Protein AF-A0A0P9E1E8-F1 (afdb_monomer)

Foldseek 3Di:
DDQDPVPRDDADLDQAGPPPRDGDDDDPVSVCVVCVVVVVVVVVVVVVVVVVVVVVVVVVVVVVVVVVVVVVVVVVVD

Radius of gyration: 27.48 Å; Cα contacts (8 Å, |Δi|>4): 44; chains: 1; bounding box: 48×16×77 Å

pLDDT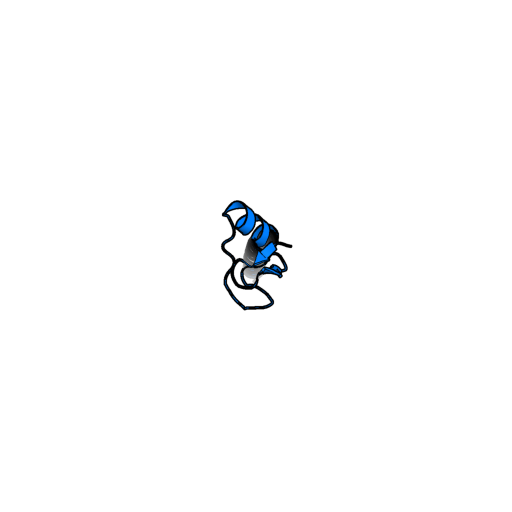: mean 84.36, std 8.37, range [54.28, 96.62]

Structure (mmCIF, N/CA/C/O backbone):
data_AF-A0A0P9E1E8-F1
#
_entry.id   AF-A0A0P9E1E8-F1
#
loop_
_atom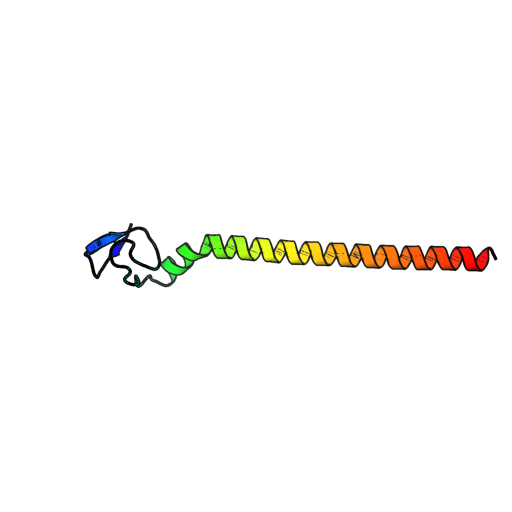_site.group_PDB
_atom_site.id
_atom_site.type_symbol
_atom_site.label_atom_id
_atom_site.label_alt_id
_atom_site.label_comp_id
_atom_site.label_asym_id
_atom_site.label_entity_id
_atom_site.label_seq_id
_atom_site.pdbx_PDB_ins_code
_atom_site.Cartn_x
_atom_site.Cartn_y
_atom_site.Cartn_z
_atom_site.occupancy
_atom_site.B_iso_or_equiv
_atom_site.auth_seq_id
_atom_site.auth_comp_id
_atom_site.auth_asym_id
_atom_site.auth_atom_id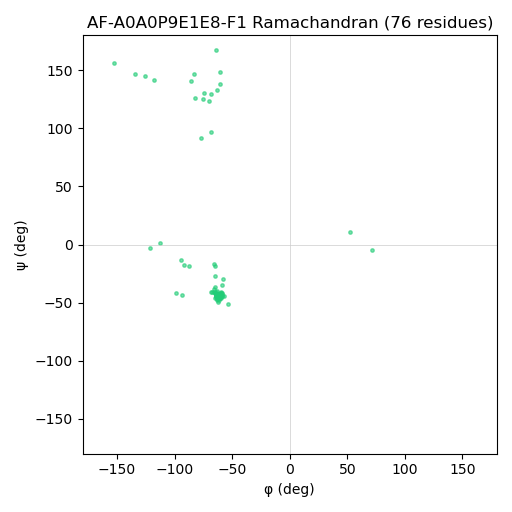
_atom_site.pdbx_PDB_model_n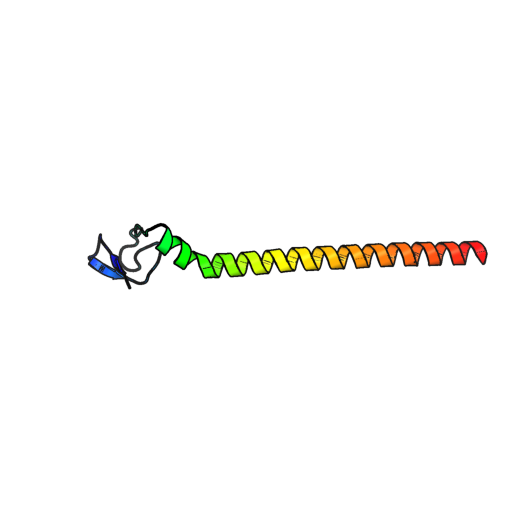um
ATOM 1 N N . MET A 1 1 ? -9.921 -2.645 23.581 1.00 69.62 1 MET A N 1
ATOM 2 C CA . MET A 1 1 ? -11.393 -2.630 23.412 1.00 69.62 1 MET A CA 1
ATOM 3 C C . MET A 1 1 ? -11.896 -1.337 24.023 1.00 69.62 1 MET A C 1
ATOM 5 O O . MET A 1 1 ? -11.312 -0.917 25.010 1.00 69.62 1 MET A O 1
ATOM 9 N N . VAL A 1 2 ? -12.902 -0.700 23.430 1.00 78.50 2 VAL A N 1
ATOM 10 C CA . VAL A 1 2 ? -13.469 0.573 23.905 1.00 78.50 2 VAL A CA 1
ATOM 11 C C . VAL A 1 2 ? -14.928 0.360 24.276 1.00 78.50 2 VAL A C 1
ATOM 13 O O . VAL A 1 2 ? -15.634 -0.404 23.615 1.00 78.50 2 VAL A O 1
ATOM 16 N N . GLU A 1 3 ? -15.372 1.000 25.352 1.00 81.88 3 GLU A N 1
ATOM 17 C CA . GLU A 1 3 ? -16.777 0.984 25.748 1.00 81.88 3 GLU A CA 1
ATOM 18 C C . GLU A 1 3 ? -17.598 1.885 24.829 1.00 81.88 3 GLU A C 1
ATOM 20 O O . GLU A 1 3 ? -17.249 3.034 24.559 1.00 81.88 3 GLU A O 1
ATOM 25 N N . CYS A 1 4 ? -18.708 1.354 24.318 1.00 83.31 4 CYS A N 1
ATOM 26 C CA . CYS A 1 4 ? -19.616 2.154 23.514 1.00 83.31 4 CYS A CA 1
ATOM 27 C C . CYS A 1 4 ? -20.427 3.100 24.418 1.00 83.31 4 CYS A C 1
ATOM 29 O O . CYS A 1 4 ? -21.149 2.608 25.283 1.00 83.31 4 CYS A O 1
ATOM 31 N N . PRO A 1 5 ? -20.433 4.424 24.176 1.00 83.12 5 PRO A N 1
ATOM 32 C CA . PRO A 1 5 ? -21.193 5.370 24.997 1.00 83.12 5 PRO A CA 1
ATOM 33 C C . PRO A 1 5 ? -22.714 5.182 24.885 1.00 83.12 5 PRO A C 1
ATOM 35 O O . PRO A 1 5 ? -23.457 5.676 25.722 1.00 83.12 5 PRO A O 1
ATOM 38 N N . HIS A 1 6 ? -23.187 4.473 23.854 1.00 87.31 6 HIS A N 1
ATOM 39 C CA . HIS A 1 6 ? -24.613 4.253 23.618 1.00 87.31 6 HIS A CA 1
ATOM 40 C C . HIS A 1 6 ? -25.134 2.948 24.228 1.00 87.31 6 HIS A C 1
ATOM 42 O O . HIS A 1 6 ? -26.231 2.915 24.771 1.00 87.31 6 HIS A O 1
ATOM 48 N N . CYS A 1 7 ? -24.397 1.843 24.087 1.00 88.62 7 CYS A N 1
ATOM 49 C CA . CYS A 1 7 ? -24.860 0.529 24.547 1.00 88.62 7 CYS A CA 1
ATOM 50 C C . CYS A 1 7 ? -24.062 -0.037 25.721 1.00 88.62 7 CYS A C 1
ATOM 52 O O . CYS A 1 7 ? -24.330 -1.173 26.098 1.00 88.62 7 CYS A O 1
ATOM 54 N N . THR A 1 8 ? -23.068 0.713 26.221 1.00 86.19 8 THR A N 1
ATOM 55 C CA . THR A 1 8 ? -22.167 0.383 27.347 1.00 86.19 8 THR A CA 1
ATOM 56 C C . THR A 1 8 ? -21.455 -0.967 27.243 1.00 86.19 8 THR A C 1
ATOM 58 O O . THR A 1 8 ? -20.797 -1.413 28.177 1.00 86.19 8 THR A O 1
ATOM 61 N N . LYS A 1 9 ? -21.526 -1.620 26.078 1.00 86.81 9 LYS A N 1
ATOM 62 C CA . LYS A 1 9 ? -20.858 -2.891 25.817 1.00 86.81 9 LYS A CA 1
ATOM 63 C C . LYS A 1 9 ? -19.417 -2.661 25.361 1.00 86.81 9 LYS A C 1
ATOM 65 O O . LYS A 1 9 ? -19.176 -1.776 24.524 1.00 86.81 9 LYS A O 1
ATOM 70 N N . PRO A 1 10 ? -18.471 -3.505 25.810 1.00 84.25 10 PRO A N 1
ATOM 71 C CA . PRO A 1 10 ? -17.118 -3.504 25.284 1.00 84.25 10 PRO A CA 1
ATOM 72 C C . PRO A 1 10 ? -17.148 -3.875 23.800 1.00 84.25 10 PRO A C 1
ATOM 74 O O . PRO A 1 10 ? -17.824 -4.812 23.366 1.00 84.25 10 PRO A O 1
ATOM 77 N N . THR A 1 11 ? -16.432 -3.088 23.011 1.00 84.38 11 THR A N 1
ATOM 78 C CA . THR A 1 11 ? -16.451 -3.134 21.553 1.00 84.38 11 THR A CA 1
ATOM 79 C C . THR A 1 11 ? -15.025 -3.087 21.015 1.00 84.38 11 THR A C 1
ATOM 81 O O . THR A 1 11 ? -14.124 -2.485 21.609 1.00 84.38 11 THR A O 1
ATOM 84 N N . ALA A 1 12 ? -14.788 -3.772 19.897 1.00 79.94 12 ALA A N 1
ATOM 85 C CA . ALA A 1 12 ? -13.509 -3.692 19.201 1.00 79.94 12 ALA A CA 1
ATOM 86 C C . ALA A 1 12 ? -13.239 -2.249 18.754 1.00 79.94 12 ALA A C 1
ATOM 88 O O . ALA A 1 12 ? -14.162 -1.504 18.451 1.00 79.94 12 ALA A O 1
ATOM 89 N N . PHE A 1 13 ? -11.972 -1.851 18.703 1.00 74.69 13 PHE A N 1
ATOM 90 C CA . PHE A 1 13 ? -11.612 -0.502 18.287 1.00 74.69 13 PHE A CA 1
ATOM 91 C C . PHE A 1 13 ? -11.909 -0.321 16.795 1.00 74.69 13 PHE A C 1
ATOM 93 O O . PHE A 1 13 ? -11.169 -0.808 15.944 1.00 74.69 13 PHE A O 1
ATOM 100 N N . GLN A 1 14 ? -13.067 0.261 16.485 1.00 76.38 14 GLN A N 1
ATOM 101 C CA . GLN A 1 14 ? -13.626 0.372 15.142 1.00 76.38 14 GLN A CA 1
ATOM 102 C C . GLN A 1 14 ? -14.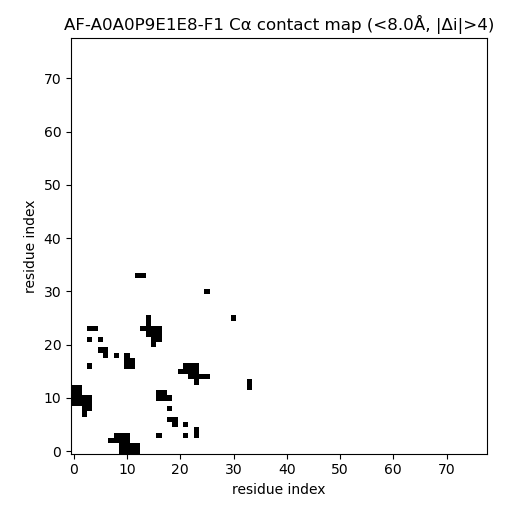528 1.602 15.055 1.00 76.38 14 GLN A C 1
ATOM 104 O O . GLN A 1 14 ? -15.127 2.027 16.036 1.00 76.38 14 GLN A O 1
ATOM 109 N N . ARG A 1 15 ? -14.710 2.128 13.838 1.00 79.88 15 ARG A N 1
ATOM 110 C CA . ARG A 1 15 ? -15.541 3.317 13.585 1.00 79.88 15 ARG A CA 1
ATOM 111 C C . ARG A 1 15 ? -16.995 3.164 14.052 1.00 79.88 15 ARG A C 1
ATOM 113 O O . ARG A 1 15 ? -17.634 4.164 14.369 1.00 79.88 15 ARG A O 1
ATOM 120 N N . GLN A 1 16 ? -17.527 1.946 14.045 1.00 84.88 16 GLN A N 1
ATOM 121 C CA . GLN A 1 16 ? -18.892 1.640 14.460 1.00 84.88 16 GLN A CA 1
ATOM 122 C C . GLN A 1 16 ? -18.883 0.561 15.529 1.00 84.88 16 GLN A C 1
ATOM 124 O O . GLN A 1 16 ? -18.073 -0.366 15.492 1.00 84.88 16 GLN A O 1
ATOM 129 N N . CYS A 1 17 ? -19.820 0.670 16.463 1.00 85.44 17 CYS A N 1
ATOM 130 C CA . CYS A 1 17 ? -20.013 -0.354 17.464 1.00 85.44 17 CYS A CA 1
ATOM 131 C C . CYS A 1 17 ? -20.559 -1.643 16.846 1.00 85.44 17 CYS A C 1
ATOM 133 O O . CYS A 1 17 ? -21.589 -1.628 16.177 1.00 85.44 17 CYS A O 1
ATOM 135 N N . SER A 1 18 ? -19.915 -2.773 17.141 1.00 86.25 18 SER A N 1
ATOM 136 C CA . SER A 1 18 ? -20.331 -4.102 16.678 1.00 86.25 18 SER A CA 1
ATOM 137 C C . SER A 1 18 ? -21.680 -4.559 17.241 1.00 86.25 18 SER A C 1
ATOM 139 O O . SER A 1 18 ? -22.279 -5.481 16.702 1.00 86.25 18 SER A O 1
ATOM 141 N N . HIS A 1 19 ? -22.152 -3.937 18.327 1.00 87.50 19 HIS A N 1
ATOM 142 C CA . HIS A 1 19 ? -23.398 -4.318 19.000 1.00 87.50 19 HIS A CA 1
ATOM 143 C C . HIS A 1 19 ? -24.589 -3.449 18.606 1.00 87.50 19 HIS A C 1
ATOM 145 O O . HIS A 1 19 ? -25.687 -3.969 18.448 1.00 87.50 19 HIS A O 1
ATOM 151 N N . CYS A 1 20 ? -24.397 -2.132 18.492 1.00 87.31 20 CYS A N 1
ATOM 152 C CA . CYS A 1 20 ? -25.494 -1.185 18.259 1.00 87.31 20 CYS A CA 1
ATOM 153 C C . CYS A 1 20 ? -25.338 -0.346 16.985 1.00 87.31 20 CYS A C 1
ATOM 155 O O . CYS A 1 20 ? -26.207 0.464 16.683 1.00 87.31 20 CYS A O 1
ATOM 157 N N . GLY A 1 21 ? -24.232 -0.492 16.247 1.00 82.62 21 GLY A N 1
ATOM 158 C CA . GLY A 1 21 ? -23.975 0.242 15.003 1.00 82.62 21 GLY A CA 1
ATOM 159 C C . GLY A 1 21 ? -23.675 1.734 15.180 1.00 82.62 21 GLY A C 1
ATOM 160 O O . GLY A 1 21 ? -23.334 2.407 14.207 1.00 82.62 21 GLY A O 1
ATOM 161 N N . THR A 1 22 ? -23.757 2.269 16.403 1.00 86.19 22 THR A N 1
ATOM 162 C CA . THR A 1 22 ? -23.459 3.676 16.692 1.00 86.19 22 THR A CA 1
ATOM 163 C C . THR A 1 22 ? -22.015 4.007 16.335 1.00 86.19 22 THR A C 1
ATOM 165 O O . THR A 1 22 ? -21.096 3.233 16.611 1.00 86.19 22 THR A O 1
ATOM 168 N N . ILE A 1 23 ? -21.813 5.177 15.732 1.00 83.44 23 ILE A N 1
ATOM 169 C CA . ILE A 1 23 ? -20.487 5.676 15.376 1.00 83.44 23 ILE A CA 1
ATOM 170 C C . ILE A 1 23 ? -19.740 6.053 16.657 1.00 83.44 23 ILE A C 1
ATOM 172 O O . ILE A 1 23 ? -20.214 6.880 17.436 1.00 83.44 23 ILE A O 1
ATOM 176 N N . LEU A 1 24 ? -18.564 5.460 16.856 1.00 81.38 24 LEU A N 1
ATOM 177 C CA . LEU A 1 24 ? -17.689 5.795 17.972 1.00 81.38 24 LEU A CA 1
ATOM 178 C C . LEU A 1 24 ? -16.875 7.048 17.623 1.00 81.38 24 LEU A C 1
ATOM 180 O O . LEU A 1 24 ? -16.221 7.134 16.577 1.00 81.38 24 LEU A O 1
ATOM 184 N N . GLN A 1 25 ? -16.953 8.050 18.497 1.00 76.00 25 GLN A N 1
ATOM 185 C CA . GLN A 1 25 ? -16.168 9.278 18.407 1.00 76.00 25 GLN A CA 1
ATOM 186 C C . GLN A 1 25 ? -14.742 8.989 18.891 1.00 76.00 25 GLN A C 1
ATOM 188 O O . GLN A 1 25 ? -14.456 9.080 20.077 1.00 76.00 25 GLN A O 1
ATOM 193 N N . HIS A 1 26 ? -13.863 8.620 17.963 1.00 74.81 26 HIS A N 1
ATOM 194 C CA . HIS A 1 26 ? -12.430 8.469 18.228 1.00 74.81 26 HIS A CA 1
ATOM 195 C C . HIS A 1 26 ? -11.694 9.809 18.153 1.00 74.81 26 HIS A C 1
ATOM 197 O O . HIS A 1 26 ? -12.032 10.658 17.305 1.00 74.81 26 HIS A O 1
ATOM 203 N N . THR A 1 27 ? -10.659 9.972 18.982 1.00 78.06 27 THR A N 1
ATOM 204 C CA . THR A 1 27 ? -9.737 11.114 18.876 1.00 78.06 27 THR A CA 1
ATOM 205 C C . THR A 1 27 ? -8.969 11.066 17.549 1.00 78.06 27 THR A C 1
ATOM 207 O O . THR A 1 27 ? -9.022 10.091 16.793 1.00 78.06 27 THR A O 1
ATOM 210 N N . VAL A 1 28 ? -8.287 12.159 17.202 1.00 72.81 28 VAL A N 1
ATOM 211 C CA . VAL A 1 28 ? -7.511 12.226 15.953 1.00 72.81 28 VAL A CA 1
ATOM 212 C C . VAL A 1 28 ? -6.374 11.200 15.959 1.00 72.81 28 VAL A C 1
ATOM 214 O O . VAL A 1 28 ? -6.157 10.545 14.943 1.00 72.81 28 VAL A O 1
ATOM 217 N N . GLU A 1 29 ? -5.711 11.019 17.100 1.00 72.50 29 GLU A N 1
ATOM 218 C CA . GLU A 1 29 ? -4.620 10.054 17.296 1.00 72.50 29 GLU A CA 1
ATOM 219 C C . GLU A 1 29 ? -5.109 8.618 17.085 1.00 72.50 29 GLU A C 1
ATOM 221 O O . GLU A 1 29 ? -4.574 7.884 16.259 1.00 72.50 29 GLU A O 1
ATOM 226 N N . GLU A 1 30 ? -6.221 8.272 17.728 1.00 71.44 30 GLU A N 1
ATOM 227 C CA . GLU A 1 30 ? -6.890 6.978 17.616 1.00 71.44 30 GLU A CA 1
ATOM 228 C C . GLU A 1 30 ? -7.345 6.654 16.183 1.00 71.44 30 GLU A C 1
ATOM 230 O O . GLU A 1 30 ? -7.201 5.533 15.688 1.00 71.44 30 GLU A O 1
ATOM 235 N N . LYS A 1 31 ? -7.873 7.655 15.467 1.00 73.12 31 LYS A N 1
ATOM 236 C CA . LYS A 1 31 ? -8.220 7.525 14.042 1.00 73.12 31 LYS A CA 1
ATOM 237 C C . LYS A 1 31 ? -6.988 7.304 13.176 1.00 73.12 31 LYS A C 1
ATOM 239 O O . LYS A 1 31 ? -7.073 6.580 12.184 1.00 73.12 31 LYS A O 1
ATOM 244 N N . PHE A 1 32 ? -5.871 7.940 13.514 1.00 73.38 32 PHE A N 1
ATOM 245 C CA . PHE A 1 32 ? -4.619 7.776 12.786 1.00 73.38 32 PHE A CA 1
ATOM 246 C C . PHE A 1 32 ? -4.054 6.373 12.984 1.00 73.38 32 PHE A C 1
ATOM 248 O O . PHE A 1 32 ? -3.627 5.747 12.018 1.00 73.38 32 PHE A O 1
ATOM 255 N N . GLU A 1 33 ? -4.132 5.848 14.203 1.00 76.75 33 GLU A N 1
ATOM 256 C CA . GLU A 1 33 ? -3.704 4.493 14.538 1.00 76.75 33 GLU A CA 1
ATOM 257 C C . GLU A 1 33 ? -4.532 3.443 13.781 1.00 76.75 33 GLU A C 1
ATOM 259 O O . GLU A 1 33 ? -3.964 2.574 13.119 1.00 76.75 33 GLU A O 1
ATOM 264 N N . LEU A 1 34 ? -5.860 3.614 13.726 1.00 73.62 34 LEU A N 1
ATOM 265 C CA . LEU A 1 34 ? -6.770 2.784 12.920 1.00 73.62 34 LEU A CA 1
ATOM 266 C C . LEU A 1 34 ? -6.453 2.792 11.419 1.00 73.62 34 LEU A C 1
ATOM 268 O O . LEU A 1 34 ? -6.672 1.800 10.722 1.00 73.62 34 LEU A O 1
ATOM 272 N N . LEU A 1 35 ? -5.989 3.927 10.898 1.00 79.44 35 LEU A N 1
ATOM 273 C CA . LEU A 1 35 ? -5.719 4.105 9.473 1.00 79.44 35 LEU A CA 1
ATOM 274 C C . LEU A 1 35 ? -4.261 3.837 9.105 1.00 79.44 35 LEU A C 1
ATOM 276 O O . LEU A 1 35 ? -3.974 3.684 7.921 1.00 79.44 35 LEU A O 1
ATOM 280 N N . SER A 1 36 ? -3.357 3.751 10.079 1.00 82.62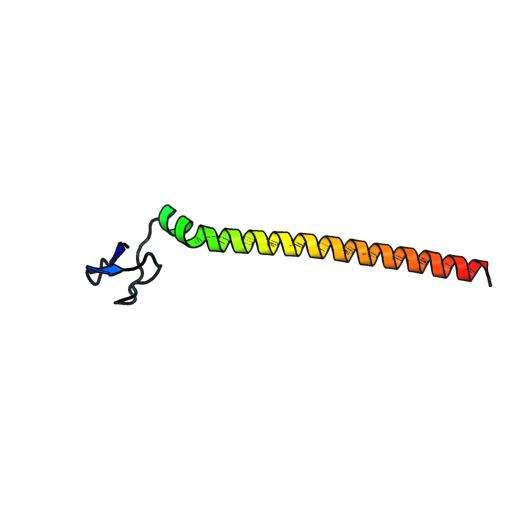 36 SER A N 1
ATOM 281 C CA . SER A 1 36 ? -1.908 3.678 9.876 1.00 82.62 36 SER A CA 1
ATOM 282 C C . SER A 1 36 ? -1.511 2.544 8.928 1.00 82.62 36 SER A C 1
ATOM 284 O O . SER A 1 36 ? -0.877 2.790 7.901 1.00 82.62 36 SER A O 1
ATOM 286 N N . GLU A 1 37 ? -1.986 1.322 9.182 1.00 81.06 37 GLU A N 1
ATOM 287 C CA . GLU A 1 37 ? -1.719 0.169 8.320 1.00 81.06 37 GLU A CA 1
ATOM 288 C C . GLU A 1 37 ? -2.310 0.325 6.914 1.00 81.06 37 GLU A C 1
ATOM 290 O O . GLU A 1 37 ? -1.698 -0.073 5.916 1.00 81.06 37 GLU A O 1
ATOM 295 N N . ALA A 1 38 ? -3.526 0.867 6.817 1.00 80.69 38 ALA A N 1
ATOM 296 C CA . ALA A 1 38 ? -4.208 1.059 5.542 1.00 80.69 38 ALA A CA 1
ATOM 297 C C . ALA A 1 38 ? -3.489 2.119 4.695 1.00 80.69 38 ALA A C 1
ATOM 299 O O . ALA A 1 38 ? -3.286 1.924 3.492 1.00 80.69 38 ALA A O 1
ATOM 300 N N . VAL A 1 39 ? -3.044 3.202 5.334 1.00 83.31 39 VAL A N 1
ATOM 301 C CA . VAL A 1 39 ? -2.243 4.272 4.737 1.00 83.31 39 VAL A CA 1
ATOM 302 C C . VAL A 1 39 ? -0.885 3.731 4.302 1.00 83.31 39 VAL A C 1
ATOM 304 O O . VAL A 1 39 ? -0.485 3.952 3.161 1.00 83.31 39 VAL A O 1
ATOM 307 N N . GLU A 1 40 ? -0.199 2.948 5.135 1.00 86.38 40 GLU A N 1
ATOM 308 C CA . GLU A 1 40 ? 1.099 2.366 4.785 1.00 86.38 40 GLU A CA 1
ATOM 309 C C . GLU A 1 40 ? 0.990 1.414 3.580 1.00 86.38 40 GLU A C 1
ATOM 311 O O . GLU A 1 40 ? 1.782 1.490 2.630 1.00 86.38 40 GLU A O 1
ATOM 316 N N . LYS A 1 41 ? -0.039 0.555 3.560 1.00 85.31 41 LYS A N 1
ATOM 317 C CA . LYS A 1 41 ? -0.346 -0.321 2.417 1.00 85.31 41 LYS A CA 1
ATOM 318 C C . LYS A 1 41 ? -0.656 0.493 1.157 1.00 85.31 41 LYS A C 1
ATOM 320 O O . LYS A 1 41 ? -0.166 0.151 0.074 1.00 85.31 41 LYS A O 1
ATOM 325 N N . ALA A 1 42 ? -1.424 1.578 1.273 1.00 86.25 42 ALA A N 1
ATOM 326 C CA . ALA A 1 42 ? -1.734 2.468 0.156 1.00 86.25 42 ALA A CA 1
ATOM 327 C C . ALA A 1 42 ? -0.470 3.148 -0.400 1.00 86.25 42 ALA A C 1
ATOM 329 O O . ALA A 1 42 ? -0.220 3.077 -1.608 1.00 86.25 42 ALA A O 1
ATOM 330 N N . LEU A 1 43 ? 0.380 3.703 0.469 1.00 86.88 43 LEU A N 1
ATOM 331 C CA . LEU A 1 43 ? 1.646 4.342 0.099 1.00 86.88 43 LEU A CA 1
ATOM 332 C C . LEU A 1 43 ? 2.599 3.363 -0.601 1.00 86.88 43 LEU A C 1
ATOM 334 O O . LEU A 1 43 ? 3.155 3.678 -1.659 1.00 86.88 43 LEU A O 1
ATOM 338 N N . LYS A 1 44 ? 2.741 2.137 -0.078 1.00 89.25 44 LYS A N 1
ATOM 339 C CA . LYS A 1 44 ? 3.531 1.071 -0.720 1.00 89.25 44 LYS A CA 1
ATOM 340 C C . LYS A 1 44 ? 3.008 0.750 -2.122 1.00 89.25 44 LYS A C 1
ATOM 342 O O . LYS A 1 44 ? 3.797 0.651 -3.070 1.00 89.25 44 LYS A O 1
ATOM 347 N N . LYS A 1 45 ? 1.686 0.636 -2.285 1.00 89.06 4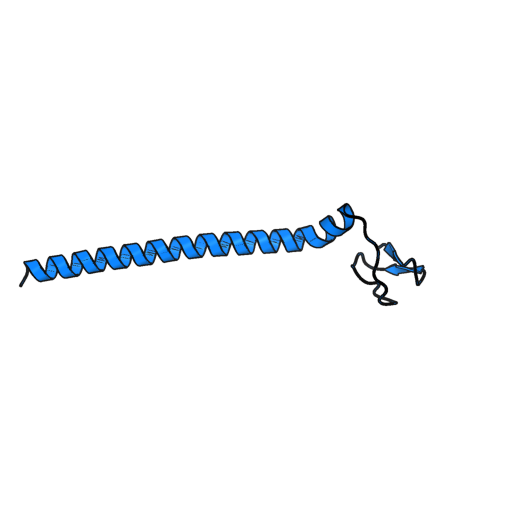5 LYS A N 1
ATOM 348 C CA . LYS A 1 45 ? 1.041 0.353 -3.578 1.00 89.06 45 LYS A CA 1
ATOM 349 C C . LYS A 1 45 ? 1.272 1.477 -4.588 1.00 89.06 45 LYS A C 1
ATOM 351 O O . LYS A 1 45 ? 1.588 1.201 -5.748 1.00 89.06 45 LYS A O 1
ATOM 356 N N . GLU A 1 46 ? 1.168 2.736 -4.171 1.00 85.19 46 GLU A N 1
ATOM 357 C CA . GLU A 1 46 ? 1.480 3.876 -5.037 1.00 85.19 46 GLU A CA 1
ATOM 358 C C . GLU A 1 46 ? 2.955 3.915 -5.445 1.00 85.19 46 GLU A C 1
ATOM 360 O O . GLU A 1 46 ? 3.269 4.082 -6.629 1.00 85.19 46 GLU A O 1
ATOM 365 N N . GLY A 1 47 ? 3.864 3.683 -4.494 1.00 86.56 47 GLY A N 1
ATOM 366 C CA . GLY A 1 47 ? 5.298 3.608 -4.759 1.00 86.56 47 GLY A CA 1
ATOM 367 C C . GLY A 1 47 ? 5.641 2.536 -5.797 1.00 86.56 47 GLY A C 1
ATOM 368 O O . GLY A 1 47 ? 6.392 2.792 -6.744 1.00 86.56 47 GLY A O 1
ATOM 369 N N . GLN A 1 48 ? 5.040 1.347 -5.688 1.00 89.56 48 GLN A N 1
ATOM 370 C CA . GLN A 1 48 ? 5.220 0.270 -6.666 1.00 89.56 48 GLN A CA 1
ATOM 371 C C . GLN A 1 48 ? 4.655 0.624 -8.049 1.00 89.56 48 GLN A C 1
ATOM 373 O O . GLN A 1 48 ? 5.324 0.382 -9.059 1.00 89.56 48 GLN A O 1
ATOM 378 N N . LYS A 1 49 ? 3.473 1.255 -8.122 1.00 88.69 49 LYS A N 1
ATOM 379 C CA . LYS A 1 49 ? 2.895 1.727 -9.394 1.00 88.69 49 LYS A CA 1
ATOM 380 C C . LYS A 1 49 ? 3.824 2.715 -10.102 1.00 88.69 49 LYS A C 1
ATOM 382 O O . LYS A 1 49 ? 4.065 2.572 -11.304 1.00 88.69 49 LYS A O 1
ATOM 387 N N . ARG A 1 50 ? 4.397 3.677 -9.366 1.00 85.50 50 ARG A N 1
ATOM 388 C CA . ARG A 1 50 ? 5.359 4.651 -9.915 1.00 85.50 50 ARG A CA 1
ATOM 389 C C . ARG A 1 50 ? 6.620 3.961 -10.446 1.00 85.50 50 ARG A C 1
ATOM 391 O O . ARG A 1 50 ? 7.030 4.234 -11.576 1.00 85.50 50 ARG A O 1
ATOM 398 N N . LYS A 1 51 ? 7.189 3.013 -9.689 1.00 87.38 51 LYS A N 1
ATOM 399 C CA . LYS A 1 51 ? 8.359 2.219 -10.118 1.00 87.38 51 LYS A CA 1
ATOM 400 C C . LYS A 1 51 ? 8.072 1.413 -11.391 1.00 87.38 51 LYS A C 1
ATOM 402 O O . LYS A 1 51 ? 8.866 1.464 -12.331 1.00 87.38 51 LYS A O 1
ATOM 407 N N . LYS A 1 52 ? 6.923 0.730 -11.465 1.00 89.25 52 LYS A N 1
ATOM 408 C CA . LYS A 1 52 ? 6.504 -0.039 -12.652 1.00 89.25 52 LYS A CA 1
ATOM 409 C C . LYS A 1 52 ? 6.335 0.863 -13.877 1.00 89.25 52 LYS A C 1
ATOM 411 O O . LYS A 1 52 ? 6.865 0.546 -14.938 1.00 89.25 52 LYS A O 1
ATOM 416 N N . LYS A 1 53 ? 5.684 2.022 -13.721 1.00 91.06 53 LYS A N 1
ATOM 417 C CA . LYS A 1 53 ? 5.505 3.007 -14.802 1.00 91.06 53 LYS A CA 1
ATOM 418 C C . LYS A 1 53 ? 6.845 3.504 -15.354 1.00 91.06 53 LYS A C 1
ATOM 420 O O . LYS A 1 53 ? 6.997 3.600 -16.569 1.00 91.06 53 LYS A O 1
ATOM 425 N N . ARG A 1 54 ? 7.830 3.775 -14.486 1.00 90.25 54 ARG A N 1
ATOM 426 C CA . ARG A 1 54 ? 9.181 4.188 -14.910 1.00 90.25 54 ARG A CA 1
ATOM 427 C C . ARG A 1 54 ? 9.898 3.086 -15.695 1.00 90.25 54 ARG A C 1
ATOM 429 O O . ARG A 1 54 ? 10.464 3.381 -16.740 1.00 90.25 54 ARG A O 1
ATOM 436 N N . ARG A 1 55 ? 9.831 1.829 -15.236 1.00 91.62 55 ARG A N 1
ATOM 437 C CA . ARG A 1 55 ? 10.429 0.686 -15.954 1.00 91.62 55 ARG A CA 1
ATOM 438 C C . ARG A 1 55 ? 9.818 0.494 -17.341 1.00 91.62 55 ARG A C 1
ATOM 440 O O . ARG A 1 55 ? 10.559 0.365 -18.304 1.00 91.62 55 ARG A O 1
ATOM 447 N N . ILE A 1 56 ? 8.489 0.545 -17.454 1.00 93.44 56 ILE A N 1
ATOM 448 C CA . ILE A 1 56 ? 7.800 0.404 -18.747 1.00 93.44 56 ILE A CA 1
ATOM 449 C C . ILE A 1 56 ? 8.225 1.512 -19.717 1.00 93.44 56 ILE A C 1
ATOM 451 O O . ILE A 1 56 ? 8.539 1.220 -20.865 1.00 93.44 56 ILE A O 1
ATOM 455 N N . LYS A 1 57 ? 8.309 2.768 -19.256 1.00 93.75 57 LYS A N 1
ATOM 456 C CA . LYS A 1 57 ? 8.791 3.875 -20.099 1.00 93.75 57 LYS A CA 1
ATOM 457 C C . LYS A 1 57 ? 10.208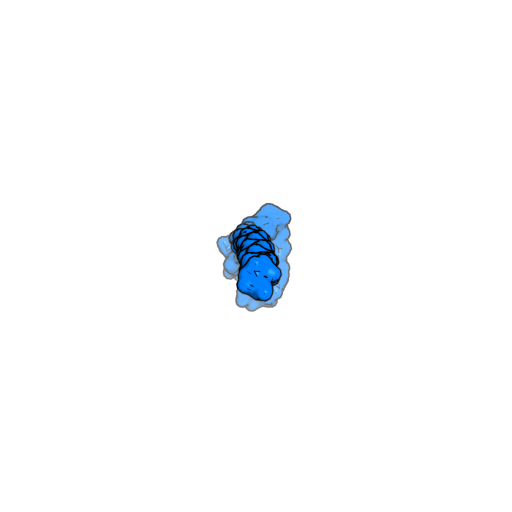 3.639 -20.629 1.00 93.75 57 LYS A C 1
ATOM 459 O O . LYS A 1 57 ? 10.453 3.906 -21.799 1.00 93.75 57 LYS A O 1
ATOM 464 N N . LEU A 1 58 ? 11.116 3.134 -19.791 1.00 94.38 58 LEU A N 1
ATOM 465 C CA . LEU A 1 58 ? 12.487 2.819 -20.210 1.00 94.38 58 LEU A CA 1
ATOM 466 C C . LEU A 1 58 ? 12.529 1.683 -21.237 1.00 94.38 58 LEU A C 1
ATOM 468 O O . LEU A 1 58 ? 13.267 1.783 -22.209 1.00 94.38 58 LEU A O 1
ATOM 472 N N . LEU A 1 59 ? 11.714 0.639 -21.055 1.00 94.75 59 LEU A N 1
ATOM 473 C CA . LEU A 1 59 ? 11.625 -0.463 -22.016 1.00 94.75 59 LEU A CA 1
ATOM 474 C C . LEU A 1 59 ? 11.100 0.010 -23.373 1.00 94.75 59 LEU A C 1
ATOM 476 O O . LEU A 1 59 ? 11.684 -0.323 -24.396 1.00 94.75 59 LEU A O 1
ATOM 480 N N . ILE A 1 60 ? 10.047 0.832 -23.386 1.00 96.19 60 ILE A N 1
ATOM 481 C CA . ILE A 1 60 ? 9.517 1.411 -24.628 1.00 96.19 60 ILE A CA 1
ATOM 482 C C . ILE A 1 60 ? 10.593 2.254 -25.320 1.00 96.19 60 ILE A C 1
ATOM 484 O O . ILE A 1 60 ? 10.816 2.087 -26.513 1.00 96.19 60 ILE A O 1
ATOM 488 N N . ALA A 1 61 ? 11.299 3.114 -24.578 1.00 95.94 61 ALA A N 1
ATOM 489 C CA . ALA A 1 61 ? 12.379 3.924 -25.139 1.00 95.94 61 ALA A CA 1
ATOM 490 C C . ALA A 1 61 ? 13.497 3.059 -25.749 1.00 95.94 61 ALA A C 1
ATOM 492 O O . ALA A 1 61 ? 13.943 3.335 -26.859 1.00 95.94 61 ALA A O 1
ATOM 493 N N . ALA A 1 62 ? 13.903 1.983 -25.069 1.00 96.38 62 ALA A N 1
ATOM 494 C CA . ALA A 1 62 ? 14.902 1.051 -25.586 1.00 96.38 62 ALA A CA 1
ATOM 495 C C . ALA A 1 62 ? 14.439 0.357 -26.878 1.00 96.38 62 ALA A C 1
ATOM 497 O O . ALA A 1 62 ? 15.208 0.270 -27.831 1.00 96.38 62 ALA A O 1
ATOM 498 N N . VAL A 1 63 ? 13.177 -0.084 -26.942 1.00 96.62 63 VAL A N 1
ATOM 499 C CA . VAL A 1 63 ? 12.601 -0.700 -28.150 1.00 96.62 63 VAL A CA 1
ATOM 500 C C . VAL A 1 63 ? 12.577 0.287 -29.316 1.00 96.62 63 VAL A C 1
ATOM 502 O O . VAL A 1 63 ? 12.959 -0.078 -30.423 1.00 96.62 63 VAL A O 1
ATOM 505 N N . VAL A 1 64 ? 12.189 1.543 -29.078 1.00 96.56 64 VAL A N 1
ATOM 506 C CA . VAL A 1 64 ? 12.185 2.585 -30.118 1.00 96.56 64 VAL A CA 1
ATOM 507 C C . VAL A 1 64 ? 13.595 2.827 -30.663 1.00 96.56 64 VAL A C 1
ATOM 509 O O . VAL A 1 64 ? 13.769 2.901 -31.877 1.00 96.56 64 VAL A O 1
ATOM 512 N N . ILE A 1 65 ? 14.608 2.890 -29.792 1.00 96.00 65 ILE A N 1
ATOM 513 C CA . ILE A 1 65 ? 16.010 3.045 -30.209 1.00 96.00 65 ILE A CA 1
ATOM 514 C C . ILE A 1 65 ? 16.465 1.841 -31.041 1.00 96.00 65 ILE A C 1
ATOM 516 O O . ILE A 1 65 ? 17.038 2.025 -32.112 1.00 96.00 65 ILE A O 1
ATOM 520 N N . LEU A 1 66 ? 16.183 0.615 -30.591 1.00 95.94 66 LEU A N 1
ATOM 521 C CA . LEU A 1 66 ? 16.547 -0.601 -31.325 1.00 95.94 66 LEU A CA 1
ATOM 522 C C . LEU A 1 66 ? 15.894 -0.659 -32.710 1.00 95.94 66 LEU A C 1
ATOM 524 O O . LEU A 1 66 ? 16.562 -1.006 -33.681 1.00 95.94 66 LEU A O 1
ATOM 528 N N . LEU A 1 67 ? 14.618 -0.279 -32.817 1.00 95.06 67 LEU A N 1
ATOM 529 C CA . LEU A 1 67 ? 13.915 -0.204 -34.099 1.00 95.06 67 LEU A CA 1
ATOM 530 C C . LEU A 1 67 ? 14.536 0.846 -35.025 1.00 95.06 67 LEU A C 1
ATOM 532 O O . LEU A 1 67 ? 14.746 0.559 -36.200 1.00 95.06 67 LEU A O 1
ATOM 536 N N . ALA A 1 68 ? 14.879 2.028 -34.509 1.00 93.94 68 ALA A N 1
ATOM 537 C CA . ALA A 1 68 ? 15.536 3.068 -35.298 1.00 93.94 68 ALA A CA 1
ATOM 538 C C . ALA A 1 68 ? 16.905 2.610 -35.830 1.00 93.94 68 ALA A C 1
ATOM 540 O O . ALA A 1 68 ? 17.211 2.824 -37.001 1.00 93.94 68 ALA A O 1
ATOM 541 N N . VAL A 1 69 ? 17.702 1.926 -34.999 1.00 94.50 69 VAL A N 1
ATOM 542 C CA . VAL A 1 69 ? 18.986 1.340 -35.417 1.00 94.50 69 VAL A CA 1
ATOM 543 C C . VAL A 1 69 ? 18.772 0.253 -36.470 1.00 94.50 69 VAL A C 1
ATOM 545 O O . VAL A 1 69 ? 19.463 0.255 -37.483 1.00 94.50 69 VAL A O 1
ATOM 548 N N . TYR A 1 70 ? 17.803 -0.645 -36.277 1.00 93.94 70 TYR A N 1
ATOM 549 C CA . TYR A 1 70 ? 17.501 -1.711 -37.237 1.00 93.94 70 TYR A CA 1
ATOM 550 C C . TYR A 1 70 ? 17.086 -1.161 -38.607 1.00 93.94 70 TYR A C 1
ATOM 552 O O . TYR A 1 70 ? 17.612 -1.594 -39.632 1.00 93.94 70 TYR A O 1
ATOM 560 N N . VAL A 1 71 ? 16.188 -0.170 -38.624 1.00 92.50 71 VAL A N 1
ATOM 561 C CA . VAL A 1 71 ? 15.775 0.508 -39.860 1.00 92.50 71 VAL A CA 1
ATOM 562 C C . VAL A 1 71 ? 16.973 1.198 -40.507 1.00 92.50 71 VAL A C 1
ATOM 564 O O . VAL A 1 71 ? 17.214 0.980 -41.686 1.00 92.50 71 VAL A O 1
ATOM 567 N N . GLY A 1 72 ? 17.769 1.953 -39.743 1.00 85.44 72 GLY A N 1
ATOM 568 C CA . GLY A 1 72 ? 18.964 2.624 -40.261 1.00 85.44 72 GLY A CA 1
ATOM 569 C C . GLY A 1 72 ? 19.986 1.661 -40.876 1.00 85.44 72 GLY A C 1
ATOM 570 O O . GLY A 1 72 ? 20.505 1.933 -41.952 1.00 85.44 72 GLY A O 1
ATOM 571 N N . VAL A 1 73 ? 20.235 0.509 -40.245 1.00 85.88 73 VAL A N 1
ATOM 572 C CA . VAL A 1 73 ? 21.132 -0.530 -40.782 1.00 85.88 73 VAL A CA 1
ATOM 573 C C . VAL A 1 73 ? 20.582 -1.127 -42.077 1.00 85.88 73 VAL A C 1
ATOM 575 O O . VAL A 1 73 ? 21.346 -1.322 -43.020 1.00 85.88 73 VAL A O 1
ATOM 578 N N . ASN A 1 74 ? 19.276 -1.395 -42.153 1.00 79.81 74 ASN A N 1
ATOM 579 C CA . ASN A 1 74 ? 18.658 -1.913 -43.374 1.00 79.81 74 ASN A CA 1
ATOM 580 C C . ASN A 1 74 ? 18.707 -0.897 -44.524 1.00 79.81 74 ASN A C 1
ATOM 582 O O . ASN A 1 74 ? 18.974 -1.297 -45.652 1.00 79.81 74 ASN A O 1
ATOM 586 N N . SER A 1 75 ? 18.526 0.397 -44.250 1.00 73.25 75 SER A N 1
ATOM 587 C CA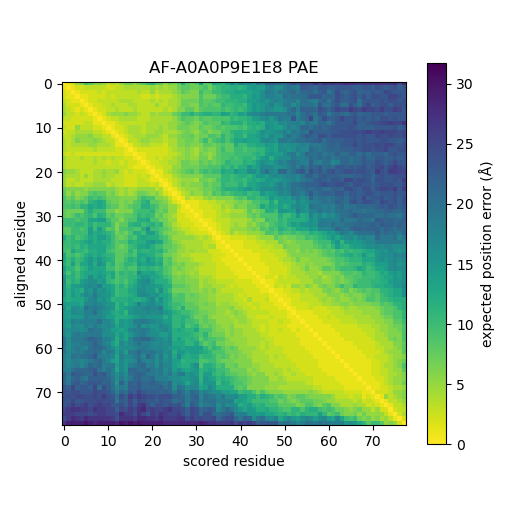 . SER A 1 75 ? 18.615 1.461 -45.262 1.00 73.25 75 SER A CA 1
ATOM 588 C C . SER A 1 75 ? 20.011 1.624 -45.868 1.00 73.25 75 SER A C 1
ATOM 590 O O . SER A 1 75 ? 20.126 2.105 -46.984 1.00 73.25 75 SER A O 1
ATOM 592 N N . VAL A 1 76 ? 21.068 1.268 -45.132 1.00 71.31 76 VAL A N 1
ATOM 593 C CA . VAL A 1 76 ? 22.466 1.341 -45.605 1.00 71.31 76 VAL A CA 1
ATOM 594 C C . VAL A 1 76 ? 22.883 0.062 -46.345 1.00 71.31 76 VAL A C 1
ATOM 596 O O . VAL A 1 76 ? 23.876 0.057 -47.068 1.00 71.31 76 VAL A O 1
ATOM 599 N N . ARG A 1 77 ? 22.150 -1.040 -46.148 1.00 62.50 77 ARG A N 1
ATOM 600 C CA . ARG A 1 77 ? 22.418 -2.342 -46.779 1.00 62.50 77 ARG A CA 1
ATOM 601 C C . ARG A 1 77 ? 21.673 -2.564 -48.099 1.00 62.50 77 ARG A C 1
ATOM 603 O O . ARG A 1 77 ? 22.044 -3.501 -48.803 1.00 62.50 77 ARG A O 1
ATOM 610 N N . ALA A 1 78 ? 20.623 -1.788 -48.367 1.00 54.28 78 ALA A N 1
ATOM 611 C CA . ALA A 1 78 ? 19.871 -1.778 -49.625 1.00 54.28 78 ALA A CA 1
ATOM 612 C C . ALA A 1 78 ? 20.527 -0.831 -50.637 1.00 54.28 78 ALA A C 1
ATOM 614 O O . ALA A 1 78 ? 20.509 -1.179 -51.837 1.00 54.28 78 ALA A O 1
#

Solvent-accessible surface area (backbone atoms only — not comparable to full-atom values): 4604 Å² total; per-residue (Å²): 116,42,68,37,94,85,74,70,45,80,23,68,87,52,66,42,35,87,85,78,61,50,71,53,88,66,54,73,67,58,49,45,62,74,38,43,64,59,48,51,54,49,52,52,52,50,54,50,52,52,53,52,54,52,52,53,53,52,53,52,52,53,51,53,52,52,50,52,50,51,52,54,55,51,68,73,72,110

Mean predicted aligned error: 11.0 Å

Sequence (78 aa):
MVECPHCTKPTAFQRQCSHCGTILQHTVEEKFELLSEAVEKALKKEGQKRKKKRRIKLLIAAVVILLAVYVGVNSVRA

Nearest PDB structures (foldseek):
  5gox-assembly1_A  TM=4.670E-01  e=4.890E+00  Homo sapiens

Secondary structure (DSSP, 8-state):
-EE-TTT--EE-SSSB-TTT-PBP---HHHHHHHHHHHHHHHHHHHHHHHHHHHHHHHHHHHHHHHHHHHHHHHHHH-